Protein AF-A0A803MSF4-F1 (afdb_monomer)

Organism: Chenopodium quinoa (NCBI:txid63459)

Mean predicted aligned error: 15.78 Å

Structure (mmCIF, N/CA/C/O backbone):
data_AF-A0A803MSF4-F1
#
_entry.id   AF-A0A803MSF4-F1
#
loop_
_atom_site.group_PDB
_atom_site.id
_atom_site.type_symbol
_atom_site.label_atom_id
_atom_site.label_alt_id
_atom_site.label_comp_id
_atom_site.label_asym_id
_atom_site.label_entity_id
_atom_site.label_seq_id
_atom_site.pdbx_PDB_ins_code
_atom_site.Cartn_x
_atom_site.Cartn_y
_atom_site.Cartn_z
_atom_site.occupancy
_atom_site.B_iso_or_equiv
_atom_site.auth_seq_id
_atom_site.auth_comp_id
_atom_site.auth_asym_id
_atom_site.auth_atom_id
_atom_site.pdbx_PDB_model_num
ATOM 1 N N . MET A 1 1 ? -24.309 38.812 85.809 1.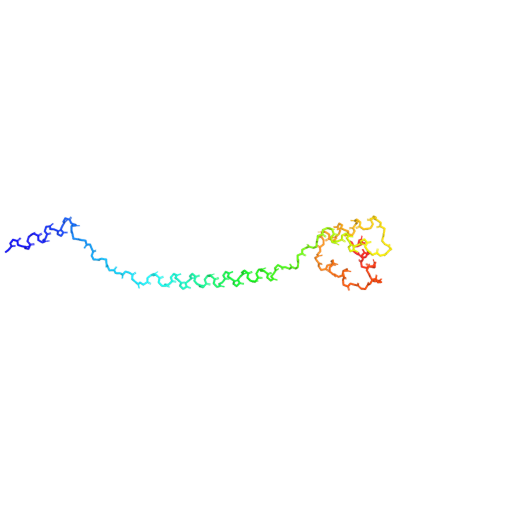00 60.59 1 MET A N 1
ATOM 2 C CA . MET A 1 1 ? -23.313 39.581 85.023 1.00 60.59 1 MET A CA 1
ATOM 3 C C . MET A 1 1 ? -22.038 38.801 84.677 1.00 60.59 1 MET A C 1
ATOM 5 O O . MET A 1 1 ? -21.565 38.951 83.561 1.00 60.59 1 MET A O 1
ATOM 9 N N . MET A 1 2 ? -21.506 37.919 85.540 1.00 52.91 2 MET A N 1
ATOM 10 C CA . MET A 1 2 ? -20.244 37.196 85.254 1.00 52.91 2 MET A CA 1
ATOM 11 C C . MET A 1 2 ? -20.273 36.194 84.077 1.00 52.91 2 MET A C 1
ATOM 13 O O . MET A 1 2 ? -19.223 35.902 83.513 1.00 52.91 2 MET A O 1
ATOM 17 N N . ARG A 1 3 ? -21.442 35.695 83.643 1.00 56.53 3 ARG A N 1
ATOM 18 C CA . ARG A 1 3 ? -21.524 34.765 82.492 1.00 56.53 3 ARG A CA 1
ATOM 19 C C . ARG A 1 3 ? -21.209 35.424 81.141 1.00 56.53 3 ARG A C 1
ATOM 21 O O . ARG A 1 3 ? -20.659 34.764 80.268 1.00 56.53 3 ARG A O 1
ATOM 28 N N . LEU A 1 4 ? -21.496 36.718 80.983 1.00 60.47 4 LEU A N 1
ATOM 29 C CA . LEU A 1 4 ? -21.250 37.441 79.726 1.00 60.47 4 LEU A CA 1
ATOM 30 C C . LEU A 1 4 ? -19.765 37.791 79.541 1.00 60.47 4 LEU A C 1
ATOM 32 O O . LEU A 1 4 ? -19.261 37.734 78.424 1.00 60.47 4 LEU A O 1
ATOM 36 N N . LEU A 1 5 ? -19.045 38.063 80.635 1.00 57.97 5 LEU A N 1
ATOM 37 C CA . LEU A 1 5 ? -17.596 38.315 80.617 1.00 57.97 5 LEU A CA 1
ATOM 38 C C . LEU A 1 5 ? -16.789 37.051 80.279 1.00 57.97 5 LEU A C 1
ATOM 40 O O . LEU A 1 5 ? -15.823 37.114 79.517 1.00 57.97 5 LEU A O 1
ATOM 44 N N . LEU A 1 6 ? -17.217 35.885 80.774 1.00 63.97 6 LEU A N 1
ATOM 45 C CA . LEU A 1 6 ? -16.626 34.596 80.393 1.00 63.97 6 LEU A CA 1
ATOM 46 C C . LEU A 1 6 ? -16.861 34.278 78.909 1.00 63.97 6 LEU A C 1
ATOM 48 O O . LEU A 1 6 ? -15.959 33.812 78.219 1.00 63.97 6 LEU A O 1
ATOM 52 N N . GLN A 1 7 ? -18.045 34.600 78.385 1.00 58.38 7 GLN A N 1
ATOM 53 C CA . GLN A 1 7 ? -18.363 34.385 76.973 1.00 58.38 7 GLN A CA 1
ATOM 54 C C . GLN A 1 7 ? -17.566 35.315 76.037 1.00 58.38 7 GLN A C 1
ATOM 56 O O . GLN A 1 7 ? -17.119 34.883 74.975 1.00 58.38 7 GLN A O 1
ATOM 61 N N . TRP A 1 8 ? -17.332 36.567 76.442 1.00 62.91 8 TRP A N 1
ATOM 62 C CA . TRP A 1 8 ? -16.528 37.530 75.679 1.00 62.91 8 TRP A CA 1
ATOM 63 C C . TRP A 1 8 ? -15.028 37.200 75.675 1.00 62.91 8 TRP A C 1
ATOM 65 O O . TRP A 1 8 ? -14.366 37.312 74.645 1.00 62.91 8 TRP A O 1
ATOM 75 N N . THR A 1 9 ? -14.487 36.725 76.797 1.00 61.78 9 THR A N 1
ATOM 76 C CA . THR A 1 9 ? -13.065 36.349 76.901 1.00 61.78 9 THR A CA 1
ATOM 77 C C . THR A 1 9 ? -12.729 35.071 76.131 1.00 61.78 9 THR A C 1
ATOM 79 O O . THR A 1 9 ? -11.650 34.975 75.544 1.00 61.78 9 THR A O 1
ATOM 82 N N . LEU A 1 10 ? -13.663 34.118 76.045 1.00 60.03 10 LEU A N 1
ATOM 83 C CA . LEU A 1 10 ? -13.519 32.925 75.203 1.00 60.03 10 LEU A CA 1
ATOM 84 C C . LEU A 1 10 ? -13.573 33.251 73.699 1.00 60.03 10 LEU A C 1
ATOM 86 O O . LEU A 1 10 ? -12.886 32.601 72.912 1.00 60.03 10 LEU A O 1
ATOM 90 N N . LYS A 1 11 ? -14.324 34.291 73.302 1.00 59.75 11 LYS A N 1
ATOM 91 C CA . LYS A 1 11 ? -14.396 34.780 71.913 1.00 59.75 11 LYS A CA 1
ATOM 92 C C . LYS A 1 11 ? -13.067 35.397 71.448 1.00 59.75 11 LYS A C 1
ATOM 94 O O . LYS A 1 11 ? -12.658 35.156 70.319 1.00 59.75 11 LYS A O 1
ATOM 99 N N . LEU A 1 12 ? -12.379 36.139 72.323 1.00 61.47 12 LEU A N 1
ATOM 100 C CA . LEU A 1 12 ? -11.082 36.770 72.024 1.00 61.47 12 LEU A CA 1
ATOM 101 C C . LEU A 1 12 ? -9.909 35.777 71.998 1.00 61.47 12 LEU A C 1
ATOM 103 O O . LEU A 1 12 ? -8.917 36.028 71.324 1.00 61.47 12 LEU A O 1
ATOM 107 N N . LYS A 1 13 ? -10.022 34.637 72.693 1.00 60.91 13 LYS A N 1
ATOM 108 C CA . LYS A 1 13 ? -8.991 33.583 72.723 1.00 60.91 13 LYS A CA 1
ATOM 109 C C . LYS A 1 13 ? -9.089 32.559 71.581 1.00 60.91 13 LYS A C 1
ATOM 111 O O . LYS A 1 13 ? -8.363 31.573 71.608 1.00 60.91 13 LYS A O 1
ATOM 116 N N . GLY A 1 14 ? -9.976 32.753 70.599 1.00 60.22 14 GLY A N 1
ATOM 117 C CA . GLY A 1 14 ? -10.063 31.877 69.419 1.00 60.22 14 GLY A CA 1
ATOM 118 C C . GLY A 1 14 ? -10.473 30.425 69.711 1.00 60.22 14 GLY A C 1
ATOM 119 O O . GLY A 1 14 ? -10.323 29.564 68.854 1.00 60.22 14 GLY A O 1
ATOM 120 N N . LEU A 1 15 ? -11.008 30.142 70.904 1.00 58.34 15 LEU A N 1
ATOM 121 C CA . LEU A 1 15 ? -11.395 28.796 71.356 1.00 58.34 15 LEU A CA 1
ATOM 122 C C . LEU A 1 15 ? -12.842 28.416 70.990 1.00 58.34 15 LEU A C 1
ATOM 124 O O . LEU A 1 15 ? -13.343 27.382 71.426 1.00 58.34 15 LEU A O 1
ATOM 128 N N . VAL A 1 16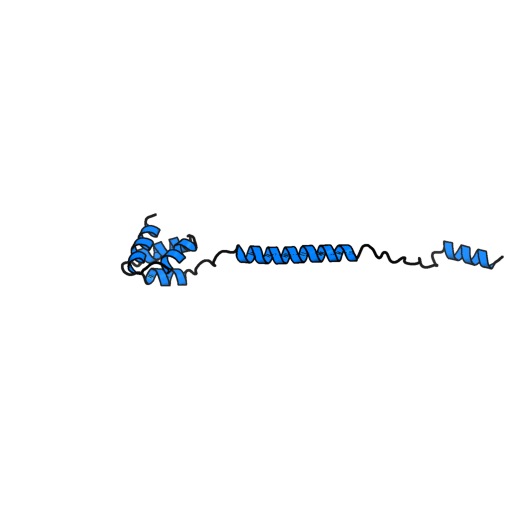 ? -13.520 29.236 70.180 1.00 57.31 16 VAL A N 1
ATOM 129 C CA . VAL A 1 16 ? -14.800 28.878 69.556 1.00 57.31 16 VAL A CA 1
ATOM 130 C C . VAL A 1 16 ? -14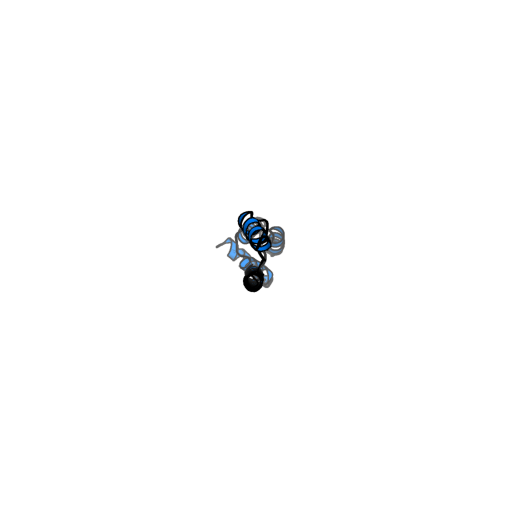.505 28.468 68.114 1.00 57.31 16 VAL A C 1
ATOM 132 O O . VAL A 1 16 ? -14.118 29.337 67.329 1.00 57.31 16 VAL A O 1
ATOM 135 N N . PRO A 1 17 ? -14.669 27.187 67.741 1.00 55.44 17 PRO A N 1
ATOM 136 C CA . PRO A 1 17 ? -14.412 26.759 66.375 1.00 55.44 17 PRO A CA 1
ATOM 137 C C . PRO A 1 17 ? -15.347 27.508 65.411 1.00 55.44 17 PRO A C 1
ATOM 139 O O . PRO A 1 17 ? -16.541 27.660 65.710 1.00 55.44 17 PRO A O 1
ATOM 142 N N . PRO A 1 18 ? -14.839 28.007 64.270 1.00 50.09 18 PRO A N 1
ATOM 143 C CA . PRO A 1 18 ? -15.685 28.631 63.269 1.00 50.09 18 PRO A CA 1
ATOM 144 C C . PRO A 1 18 ? -16.669 27.584 62.747 1.00 50.09 18 PRO A C 1
ATOM 146 O O . PRO A 1 18 ? -16.288 26.468 62.393 1.00 50.09 18 PRO A O 1
ATOM 149 N N . ARG A 1 19 ? -17.957 27.938 62.715 1.00 48.97 19 ARG A N 1
ATOM 150 C CA . ARG A 1 19 ? -18.952 27.152 61.987 1.00 48.97 19 ARG A CA 1
ATOM 151 C C . ARG A 1 19 ? -18.518 27.135 60.525 1.00 48.97 19 ARG A C 1
ATOM 153 O O . ARG A 1 19 ? -18.541 28.173 59.871 1.00 48.97 19 ARG A O 1
ATOM 160 N N . ILE A 1 20 ? -18.095 25.969 60.056 1.00 52.69 20 ILE A N 1
ATOM 161 C CA . ILE A 1 20 ? -17.863 25.695 58.644 1.00 52.69 20 ILE A CA 1
ATOM 162 C C . ILE A 1 20 ? -19.233 25.819 57.973 1.00 52.69 20 ILE A C 1
ATOM 164 O O . ILE A 1 20 ? -20.111 24.983 58.186 1.00 52.69 20 ILE A O 1
ATOM 168 N N . LEU A 1 21 ? -19.443 26.906 57.234 1.00 51.22 21 LEU A N 1
ATOM 169 C CA . LEU A 1 21 ? -20.489 26.946 56.220 1.00 51.22 21 LEU A CA 1
ATOM 170 C C . LEU A 1 21 ? -20.048 25.988 55.106 1.00 51.22 21 LEU A C 1
ATOM 172 O O . LEU A 1 21 ? -18.891 26.072 54.688 1.00 51.22 21 LEU A O 1
ATOM 176 N N . PRO A 1 22 ? -20.902 25.063 54.643 1.00 44.00 22 PRO A N 1
ATOM 177 C CA . PRO A 1 22 ? -20.576 24.282 53.467 1.00 44.00 22 PRO A CA 1
ATOM 178 C C . PRO A 1 22 ? -20.586 25.219 52.256 1.00 44.00 22 PRO A C 1
ATOM 180 O O . PRO A 1 22 ? -21.620 25.761 51.872 1.00 44.00 22 PRO A O 1
ATOM 183 N N . ASP A 1 23 ? -19.402 25.430 51.691 1.00 47.81 23 ASP A N 1
ATOM 184 C CA . ASP A 1 23 ? -19.197 26.032 50.377 1.00 47.81 23 ASP A CA 1
ATOM 185 C C . ASP A 1 23 ? -19.602 24.983 49.322 1.00 47.81 23 ASP A C 1
ATOM 187 O O . ASP A 1 23 ? -18.781 24.227 48.801 1.00 47.81 23 ASP A O 1
ATOM 191 N N . ASP A 1 24 ? -20.912 24.832 49.115 1.00 51.16 24 ASP A N 1
ATOM 192 C CA . ASP A 1 24 ? -21.523 23.769 48.302 1.00 51.16 24 ASP A CA 1
ATOM 1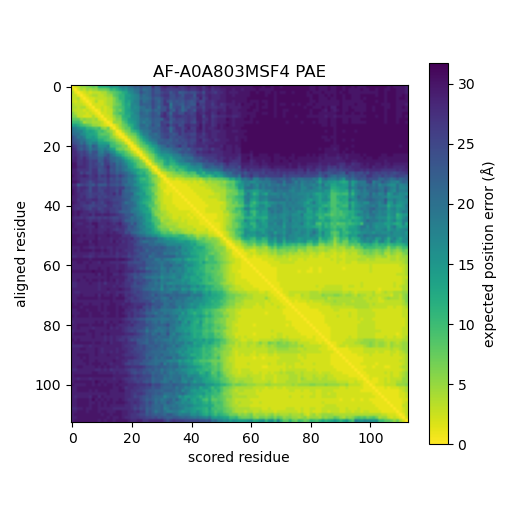93 C C . ASP A 1 24 ? -21.908 24.248 46.890 1.00 51.16 24 ASP A C 1
ATOM 195 O O . ASP A 1 24 ? -22.966 23.915 46.365 1.00 51.16 24 ASP A O 1
ATOM 199 N N . GLN A 1 25 ? -21.076 25.091 46.264 1.00 49.94 25 GLN A N 1
ATOM 200 C CA . GLN A 1 25 ? -21.308 25.531 44.875 1.00 49.94 25 GLN A CA 1
ATOM 201 C C . GLN A 1 25 ? -20.114 25.391 43.925 1.00 49.94 25 GLN A C 1
ATOM 203 O O . GLN A 1 25 ? -20.281 25.547 42.719 1.00 49.94 25 GLN A O 1
ATOM 208 N N . THR A 1 26 ? -18.923 25.022 44.400 1.00 48.75 26 THR A N 1
ATOM 209 C CA . THR A 1 26 ? -17.728 24.895 43.535 1.00 48.75 26 THR A CA 1
ATOM 210 C C . THR A 1 26 ? -17.299 23.459 43.231 1.00 48.75 26 THR A C 1
ATOM 212 O O . THR A 1 26 ? -16.358 23.259 42.461 1.00 48.75 26 THR A O 1
ATOM 215 N N . ARG A 1 27 ? -17.988 22.444 43.771 1.00 48.84 27 ARG A N 1
ATOM 216 C CA . ARG A 1 27 ? -17.704 21.033 43.448 1.00 48.84 27 ARG A CA 1
ATOM 217 C C . ARG A 1 27 ? -18.390 20.553 42.162 1.00 48.84 27 ARG A C 1
ATOM 219 O O . ARG A 1 27 ? -17.716 19.952 41.341 1.00 48.84 27 ARG A O 1
ATOM 226 N N . GLY A 1 28 ? -19.649 20.924 41.912 1.00 51.06 28 GLY A N 1
ATOM 227 C CA . GLY A 1 28 ? -20.402 20.421 40.749 1.00 51.06 28 GLY A CA 1
ATOM 228 C C . GLY A 1 28 ? -19.945 20.936 39.374 1.00 51.06 28 GLY A C 1
ATOM 229 O O . GLY A 1 28 ? -20.009 20.203 38.393 1.00 51.06 28 GLY A O 1
ATOM 230 N N . SER A 1 29 ? -19.438 22.172 39.258 1.00 56.50 29 SER A N 1
ATOM 231 C CA . SER A 1 29 ? -19.019 22.704 37.942 1.00 56.50 29 SER A CA 1
ATOM 232 C C . SER A 1 29 ? -17.700 22.110 37.435 1.00 56.50 29 SER A C 1
ATOM 234 O O . SER A 1 29 ? -17.494 22.009 36.225 1.00 56.50 29 SER A O 1
ATOM 236 N N . ARG A 1 30 ? -16.818 21.681 38.349 1.00 60.47 30 ARG A N 1
ATOM 237 C CA . ARG A 1 30 ? -15.582 20.963 38.005 1.00 60.47 30 ARG A CA 1
ATOM 238 C C . ARG A 1 30 ? -15.878 19.598 37.405 1.00 60.47 30 ARG A C 1
ATOM 240 O O . ARG A 1 30 ? -15.175 19.206 36.481 1.00 60.47 30 ARG A O 1
ATOM 247 N N . ASP A 1 31 ? -16.915 18.932 37.893 1.00 77.94 31 ASP A N 1
ATOM 248 C CA . ASP A 1 31 ? -17.307 17.609 37.417 1.00 77.94 31 ASP A CA 1
ATOM 249 C C . ASP A 1 31 ? -17.910 17.701 36.006 1.00 77.94 31 ASP A C 1
ATOM 251 O O . ASP A 1 31 ? -17.499 16.966 35.115 1.00 77.94 31 ASP A O 1
ATOM 255 N N . HIS A 1 32 ? -18.750 18.707 35.733 1.00 81.88 32 HIS A N 1
ATOM 256 C CA . HIS A 1 32 ? -19.274 18.947 34.379 1.00 81.88 32 HIS A CA 1
ATOM 257 C C . HIS A 1 32 ? -18.193 19.315 33.354 1.00 81.88 32 HIS A C 1
ATOM 259 O O . HIS A 1 32 ? -18.253 18.888 32.200 1.00 81.88 32 HIS A O 1
ATOM 265 N N . LEU A 1 33 ? -17.196 20.109 33.758 1.00 85.94 33 LEU A N 1
ATOM 266 C CA . LEU A 1 33 ? -16.059 20.420 32.892 1.00 85.94 33 LEU A CA 1
ATOM 267 C C . LEU A 1 33 ? -15.182 19.184 32.664 1.00 85.94 33 LEU A C 1
ATOM 269 O O . LEU A 1 33 ? -14.735 18.958 31.542 1.00 85.94 33 LEU A O 1
ATOM 273 N N . ALA A 1 34 ? -14.939 18.389 33.707 1.00 89.69 34 ALA A N 1
ATOM 274 C CA . ALA A 1 34 ? -14.171 17.155 33.602 1.00 89.69 34 ALA A CA 1
ATOM 275 C C . ALA A 1 34 ? -14.856 16.150 32.664 1.00 89.69 34 ALA A C 1
ATOM 277 O O . ALA A 1 34 ? -14.182 15.564 31.817 1.00 89.69 34 ALA A O 1
ATOM 278 N N . ASP A 1 35 ? -16.181 16.026 32.735 1.00 90.38 35 ASP A N 1
ATOM 279 C CA . ASP A 1 35 ? -16.969 15.188 31.827 1.00 90.38 35 ASP A CA 1
ATOM 280 C C . ASP A 1 35 ? -16.892 15.698 30.385 1.00 90.38 35 ASP A C 1
ATOM 282 O O . ASP A 1 35 ? -16.628 14.925 29.466 1.00 90.38 35 ASP A O 1
ATOM 286 N N . ALA A 1 36 ? -17.038 17.008 30.166 1.00 92.00 36 ALA A N 1
ATOM 287 C CA . ALA A 1 36 ? -16.922 17.596 28.833 1.00 92.00 36 ALA A CA 1
ATOM 288 C C . ALA A 1 36 ? -15.525 17.388 28.218 1.00 92.00 36 ALA A C 1
ATOM 290 O O . ALA A 1 36 ? -15.409 17.047 27.039 1.00 92.00 36 ALA A O 1
ATOM 291 N N . VAL A 1 37 ? -14.460 17.551 29.013 1.00 87.94 37 VAL A N 1
ATOM 292 C CA . VAL A 1 37 ? -13.076 17.301 28.577 1.00 87.94 37 VAL A CA 1
ATOM 293 C C . VAL A 1 37 ? -12.841 15.814 28.317 1.00 87.94 37 VAL A C 1
ATOM 295 O O . VAL A 1 37 ? -12.153 15.477 27.356 1.00 87.94 37 VAL A O 1
ATOM 298 N N . SER A 1 38 ? -13.437 14.927 29.115 1.00 90.94 38 SER A N 1
ATOM 299 C CA . SER A 1 38 ? -13.342 13.476 28.918 1.00 90.94 38 SER A CA 1
ATOM 300 C C . SER A 1 38 ? -14.032 13.048 27.622 1.00 90.94 38 SER A C 1
ATOM 302 O O . SER A 1 38 ? -13.398 12.405 26.788 1.00 90.94 38 SER A O 1
ATOM 304 N N . CYS A 1 39 ? -15.259 13.514 27.372 1.00 89.56 39 CYS A N 1
ATOM 305 C CA . CYS A 1 39 ? -15.979 13.293 26.112 1.00 89.56 39 CYS A CA 1
ATOM 306 C C . CYS A 1 39 ? -15.212 13.831 24.894 1.00 89.56 39 CYS A C 1
ATOM 308 O O . CYS A 1 39 ? -15.158 13.186 23.843 1.00 89.56 39 CYS A O 1
ATOM 310 N N . PHE A 1 40 ? -14.589 15.008 25.023 1.00 92.38 40 PHE A N 1
ATOM 311 C CA . PHE A 1 40 ? -13.741 15.558 23.968 1.00 92.38 40 PHE A CA 1
ATOM 312 C C . PHE A 1 40 ? -12.487 14.707 23.745 1.00 92.38 40 PHE A C 1
ATOM 314 O O . PHE A 1 40 ? -12.143 14.421 22.602 1.00 92.38 40 PHE A O 1
ATOM 321 N N . ALA A 1 41 ? -11.811 14.276 24.813 1.00 92.38 41 ALA A N 1
ATOM 322 C CA . ALA A 1 41 ? -10.618 13.442 24.721 1.00 92.38 41 ALA A CA 1
ATOM 323 C C . ALA A 1 41 ? -10.922 12.081 24.076 1.00 92.38 41 ALA A C 1
ATOM 325 O O . ALA A 1 41 ? -10.138 11.610 23.252 1.00 92.38 41 ALA A O 1
ATOM 326 N N . GLU A 1 42 ? -12.069 11.477 24.390 1.00 92.31 42 GLU A N 1
ATOM 327 C CA . GLU A 1 42 ? -12.548 10.252 23.744 1.00 92.31 42 GLU A CA 1
ATOM 328 C C . GLU A 1 42 ? -12.844 10.473 22.258 1.00 92.31 42 GLU A C 1
ATOM 330 O O . GLU A 1 42 ? -12.331 9.731 21.419 1.00 92.31 42 GLU A O 1
ATOM 335 N N . SER A 1 43 ? -13.566 11.545 21.919 1.00 89.38 43 SER A N 1
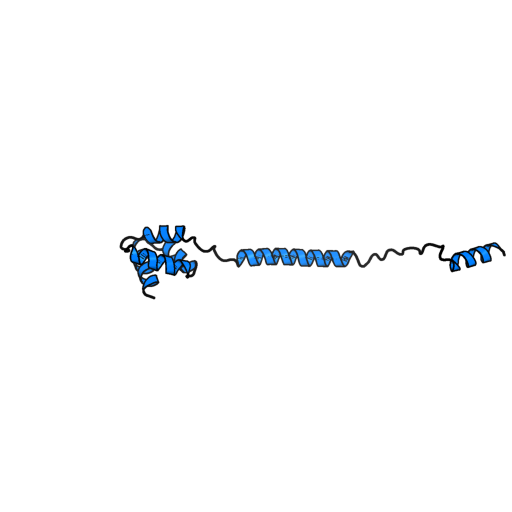ATOM 336 C CA . SER A 1 43 ? -13.862 11.907 20.525 1.00 89.38 43 SER A CA 1
ATOM 337 C C . SER A 1 43 ? -12.589 12.200 19.726 1.00 89.38 43 SER A C 1
ATOM 339 O O . SER A 1 43 ? -12.452 11.799 18.571 1.00 89.38 43 SER A O 1
ATOM 341 N N . PHE A 1 44 ? -11.618 12.877 20.341 1.00 87.56 44 PHE A N 1
ATOM 342 C CA . PHE A 1 44 ? -10.333 13.179 19.723 1.00 87.56 44 PHE A CA 1
ATOM 343 C C . PHE A 1 44 ? -9.490 11.917 19.539 1.00 87.56 44 PHE A C 1
ATOM 345 O O . PHE A 1 44 ? -8.893 11.730 18.483 1.00 87.56 44 PHE A O 1
ATOM 352 N N . LYS A 1 45 ? -9.471 11.014 20.524 1.00 88.81 45 LYS A N 1
ATOM 353 C CA . LYS A 1 45 ? -8.813 9.708 20.407 1.00 88.81 45 LYS A CA 1
ATOM 354 C C . LYS A 1 45 ? -9.412 8.897 19.261 1.00 88.81 45 LYS A C 1
ATOM 356 O O . LYS A 1 45 ? -8.662 8.326 18.471 1.00 88.81 45 LYS A O 1
ATOM 361 N N . GLU A 1 46 ? -10.737 8.882 19.141 1.00 85.06 46 GLU A N 1
ATOM 362 C CA . GLU A 1 46 ? -11.431 8.225 18.038 1.00 85.06 46 GLU A CA 1
ATOM 363 C C . GLU A 1 46 ? -11.073 8.871 16.691 1.00 85.06 46 GLU A C 1
ATOM 365 O O . GLU A 1 46 ? -10.688 8.170 15.754 1.00 85.06 46 GLU A O 1
ATOM 370 N N . TYR A 1 47 ? -11.092 10.202 16.603 1.00 84.94 47 TYR A N 1
ATOM 371 C CA . TYR A 1 47 ? -10.686 10.930 15.401 1.00 84.94 47 TYR A CA 1
ATOM 372 C C . TYR A 1 47 ? -9.240 10.620 14.993 1.00 84.94 47 TYR A C 1
ATOM 374 O O . TYR A 1 47 ? -8.990 10.255 13.847 1.00 84.94 47 TYR A O 1
ATOM 382 N N . VAL A 1 48 ? -8.289 10.696 15.929 1.00 83.31 48 VAL A N 1
ATOM 383 C CA . VAL A 1 48 ? -6.873 10.389 15.680 1.00 83.31 48 VAL A CA 1
ATOM 384 C C . VAL A 1 48 ? -6.698 8.933 15.258 1.00 83.31 48 VAL A C 1
ATOM 386 O O . VAL A 1 48 ? -5.926 8.665 14.344 1.00 83.31 48 VAL A O 1
ATOM 389 N N . SER A 1 49 ? -7.433 7.996 15.859 1.00 79.06 49 SER A N 1
ATOM 390 C CA . SER A 1 49 ? -7.366 6.582 15.472 1.00 79.06 49 SER A CA 1
ATOM 391 C C . SER A 1 49 ? -7.873 6.319 14.051 1.00 79.06 49 SER A C 1
ATOM 393 O O . SER A 1 49 ? -7.341 5.449 13.374 1.00 79.06 49 SER A O 1
ATOM 395 N N . ARG A 1 50 ? -8.849 7.101 13.572 1.00 74.69 50 ARG A N 1
ATOM 396 C CA . ARG A 1 50 ? -9.346 7.047 12.187 1.00 74.69 50 ARG A CA 1
ATOM 397 C C . ARG A 1 50 ? -8.452 7.817 11.208 1.00 74.69 50 ARG A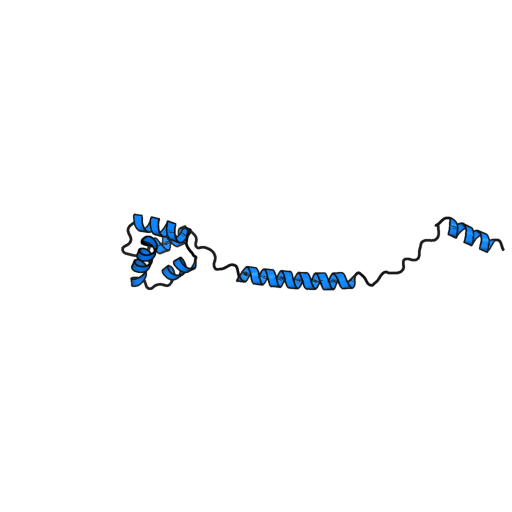 C 1
ATOM 399 O O . ARG A 1 50 ? -8.411 7.481 10.031 1.00 74.69 50 ARG A O 1
ATOM 406 N N . ALA A 1 51 ? -7.764 8.854 11.684 1.00 73.00 51 ALA A N 1
ATOM 407 C CA . ALA A 1 51 ? -6.836 9.666 10.898 1.00 73.00 51 ALA A CA 1
ATOM 408 C C . ALA A 1 51 ? -5.454 9.011 10.739 1.00 73.00 51 ALA A C 1
ATOM 410 O O . ALA A 1 51 ? -4.703 9.371 9.831 1.00 73.00 51 ALA A O 1
ATOM 411 N N . GLN A 1 52 ? -5.106 8.049 11.600 1.00 71.88 52 GLN A N 1
ATOM 412 C CA . GLN A 1 52 ? -3.999 7.137 11.344 1.00 71.88 52 GLN A CA 1
ATOM 413 C C . GLN A 1 52 ? -4.391 6.273 10.145 1.00 71.88 52 GLN A C 1
ATOM 415 O O . GLN A 1 52 ? -5.171 5.332 10.265 1.00 71.88 52 GLN A O 1
ATOM 420 N N . GLY A 1 53 ? -3.894 6.657 8.967 1.00 69.12 53 GLY A N 1
ATOM 421 C CA . GLY A 1 53 ? -4.052 5.888 7.738 1.00 69.12 53 GLY A CA 1
ATOM 422 C C . GLY A 1 53 ? -3.542 4.448 7.883 1.00 69.12 53 GLY A C 1
ATOM 423 O O . GLY A 1 53 ? -2.983 4.079 8.922 1.00 69.12 53 GLY A O 1
ATOM 424 N N . PRO A 1 54 ? -3.725 3.613 6.847 1.00 75.75 54 PRO A N 1
ATOM 425 C CA . PRO A 1 54 ? -3.333 2.213 6.906 1.00 75.75 54 PRO A CA 1
ATOM 426 C C . PRO A 1 54 ? -1.868 2.060 7.352 1.00 75.75 54 PRO A C 1
ATOM 428 O O . PRO A 1 54 ? -1.012 2.870 6.972 1.00 75.75 54 PRO A O 1
ATOM 431 N N . PRO A 1 55 ? -1.565 1.046 8.185 1.00 81.12 55 PRO A N 1
ATOM 432 C CA . PRO A 1 55 ? -0.218 0.836 8.687 1.00 81.12 55 PRO A CA 1
ATOM 433 C C . PRO A 1 55 ? 0.750 0.644 7.521 1.00 81.12 55 PRO A C 1
ATOM 435 O O . PRO A 1 55 ? 0.429 -0.003 6.523 1.00 81.12 55 PRO A O 1
ATOM 438 N N . LYS A 1 56 ? 1.956 1.205 7.652 1.00 86.62 56 LYS A N 1
ATOM 439 C CA . LYS A 1 56 ? 2.969 1.096 6.603 1.00 86.62 56 LYS A CA 1
ATOM 440 C C . LYS A 1 56 ? 3.356 -0.381 6.414 1.00 86.62 56 LYS A C 1
ATOM 442 O O . LYS A 1 56 ? 3.638 -1.047 7.415 1.00 86.62 56 LYS A O 1
ATOM 447 N N . PRO A 1 57 ? 3.381 -0.899 5.172 1.00 89.88 57 PRO A N 1
ATOM 448 C CA . PRO A 1 57 ? 3.700 -2.297 4.918 1.00 89.88 57 PRO A CA 1
ATOM 449 C C . PRO A 1 57 ? 5.114 -2.628 5.396 1.00 89.88 57 PRO A C 1
ATOM 451 O O . PRO A 1 57 ? 6.041 -1.815 5.305 1.00 89.88 57 PRO A O 1
ATOM 454 N N . SER A 1 58 ? 5.284 -3.843 5.916 1.00 92.12 58 SER A N 1
ATOM 455 C CA . SER A 1 58 ? 6.596 -4.302 6.377 1.00 92.12 58 SER A CA 1
ATOM 456 C C . SER A 1 58 ? 7.537 -4.544 5.193 1.00 92.12 58 SER A C 1
ATOM 458 O O . SER A 1 58 ? 7.107 -4.926 4.106 1.00 92.12 58 SER A O 1
ATOM 460 N N . SER A 1 59 ? 8.849 -4.402 5.400 1.00 91.56 59 SER A N 1
ATOM 461 C CA . SER A 1 59 ? 9.840 -4.696 4.352 1.00 91.56 59 SER A CA 1
ATOM 462 C C . SER A 1 59 ? 9.750 -6.140 3.840 1.00 91.56 59 SER A C 1
ATOM 464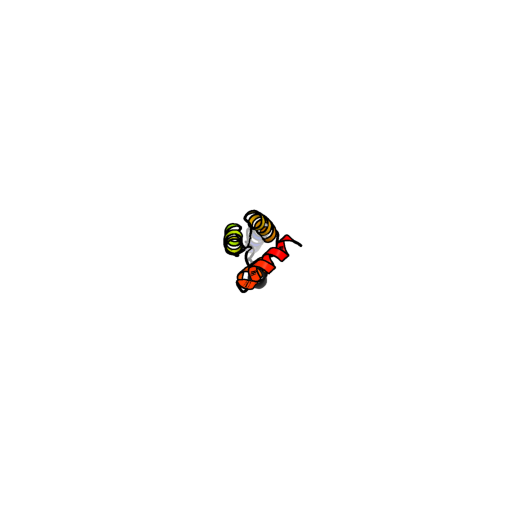 O O . SER A 1 59 ? 9.954 -6.390 2.654 1.00 91.56 59 SER A O 1
ATOM 466 N N . GLN A 1 60 ? 9.398 -7.086 4.715 1.00 94.50 60 GLN A N 1
ATOM 467 C CA . GLN A 1 60 ? 9.176 -8.486 4.352 1.00 94.50 60 GLN A CA 1
ATOM 468 C C . GLN A 1 60 ? 7.934 -8.667 3.474 1.00 94.50 60 GLN A C 1
ATOM 470 O O . GLN A 1 60 ? 7.984 -9.418 2.501 1.00 94.50 60 GLN A O 1
ATOM 475 N N . GLU A 1 61 ? 6.838 -7.971 3.786 1.00 94.38 61 GLU A N 1
ATOM 476 C CA . GLU A 1 61 ? 5.618 -7.986 2.972 1.00 94.38 61 GLU A CA 1
ATOM 477 C C . GLU A 1 61 ? 5.887 -7.413 1.580 1.00 94.38 61 GLU A C 1
ATOM 479 O O . GLU A 1 61 ? 5.567 -8.059 0.581 1.00 94.38 61 GLU A O 1
ATOM 484 N N . ILE A 1 62 ? 6.554 -6.256 1.511 1.00 94.69 62 ILE A N 1
ATOM 485 C CA . ILE A 1 62 ? 6.926 -5.627 0.241 1.00 94.69 62 ILE A CA 1
ATOM 486 C C . ILE A 1 62 ? 7.782 -6.583 -0.587 1.00 94.69 62 ILE A C 1
ATOM 488 O O . ILE A 1 62 ? 7.479 -6.838 -1.751 1.00 94.69 62 ILE A O 1
ATOM 492 N N . TYR A 1 63 ? 8.824 -7.161 0.015 1.00 95.25 63 TYR A N 1
ATOM 493 C CA . TYR A 1 63 ? 9.698 -8.101 -0.680 1.00 95.25 63 TYR A CA 1
ATOM 494 C C . TYR A 1 63 ? 8.928 -9.312 -1.217 1.00 95.25 63 TYR A C 1
ATOM 496 O O . TYR A 1 63 ? 9.127 -9.705 -2.367 1.00 95.25 63 TYR A O 1
ATOM 504 N N . LYS A 1 64 ? 8.022 -9.889 -0.420 1.00 95.25 64 LYS A N 1
ATOM 505 C CA . LYS A 1 64 ? 7.217 -11.049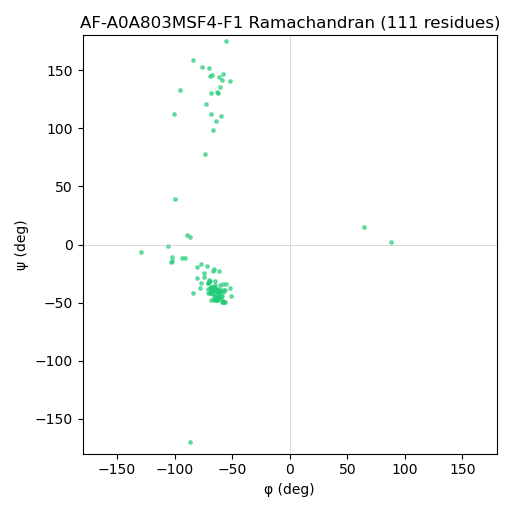 -0.821 1.00 95.25 64 LYS A CA 1
ATOM 506 C C . LYS A 1 64 ? 6.341 -10.744 -2.037 1.00 95.25 64 LYS A C 1
ATOM 508 O O . LYS A 1 64 ? 6.315 -11.538 -2.970 1.00 95.25 64 LYS A O 1
ATOM 513 N N . VAL A 1 65 ? 5.656 -9.601 -2.043 1.00 94.12 65 VAL A N 1
ATOM 514 C CA . VAL A 1 65 ? 4.782 -9.204 -3.158 1.00 94.12 65 VAL A CA 1
ATOM 515 C C . VAL A 1 65 ? 5.608 -8.896 -4.406 1.00 94.12 65 VAL A C 1
ATOM 517 O O . VAL A 1 65 ? 5.336 -9.432 -5.475 1.00 94.12 65 VAL A O 1
ATOM 520 N N . VAL A 1 66 ? 6.674 -8.108 -4.277 1.00 93.94 66 VAL A N 1
ATOM 521 C CA . VAL A 1 66 ? 7.504 -7.704 -5.422 1.00 93.94 66 VAL A CA 1
ATOM 522 C C . VAL A 1 66 ? 8.231 -8.897 -6.045 1.00 93.94 66 VAL A C 1
ATOM 524 O O . VAL A 1 66 ? 8.325 -8.990 -7.264 1.00 93.94 66 VAL A O 1
ATOM 527 N N . SER A 1 67 ? 8.731 -9.829 -5.231 1.00 94.19 67 SER A N 1
ATOM 528 C CA . SER A 1 67 ? 9.417 -11.028 -5.734 1.00 94.19 67 SER A CA 1
ATOM 529 C C . SER A 1 67 ? 8.481 -12.043 -6.395 1.00 94.19 67 SER A C 1
ATOM 531 O O . SER A 1 67 ? 8.963 -12.881 -7.154 1.00 94.19 67 SER A O 1
ATOM 533 N N . SER A 1 68 ? 7.167 -11.966 -6.143 1.00 93.62 68 SER A N 1
ATOM 534 C CA . SER A 1 68 ? 6.182 -12.794 -6.851 1.00 93.62 68 SER A CA 1
ATOM 535 C C . SER A 1 68 ? 5.867 -12.316 -8.269 1.00 93.62 68 SER A C 1
ATOM 537 O O . SER A 1 68 ? 5.348 -13.103 -9.055 1.00 93.62 68 SER A O 1
ATOM 539 N N . VAL A 1 69 ? 6.211 -11.072 -8.619 1.00 93.56 69 VAL A N 1
ATOM 540 C CA . VAL A 1 69 ? 5.938 -10.529 -9.954 1.00 93.56 69 VAL A CA 1
ATOM 541 C C . VAL A 1 69 ? 6.881 -11.166 -10.976 1.00 93.56 69 VAL A C 1
ATOM 543 O O . VAL A 1 69 ? 8.109 -11.075 -10.874 1.00 93.56 69 VAL A O 1
ATOM 546 N N . LEU A 1 70 ? 6.299 -11.816 -11.982 1.00 91.38 70 LEU A N 1
ATOM 547 C CA . LEU A 1 70 ? 7.046 -12.462 -13.058 1.00 91.38 70 LEU A CA 1
ATOM 548 C C . LEU A 1 70 ? 7.731 -11.423 -13.960 1.00 91.38 70 LEU A C 1
ATOM 550 O O . LEU A 1 70 ? 7.192 -10.355 -14.226 1.00 91.38 70 LEU A O 1
ATOM 554 N N . GLY A 1 71 ? 8.925 -11.752 -14.462 1.00 90.25 71 GLY A N 1
ATOM 555 C CA . GLY A 1 71 ? 9.665 -10.894 -15.401 1.00 90.25 71 GLY A CA 1
ATOM 556 C C . GLY A 1 71 ? 10.572 -9.843 -14.752 1.00 90.25 71 GLY A C 1
ATOM 557 O O . GLY A 1 71 ? 11.238 -9.097 -15.467 1.00 90.25 71 GLY A O 1
ATOM 558 N N . ILE A 1 72 ? 10.665 -9.811 -13.419 1.00 92.25 72 ILE A N 1
ATOM 559 C CA . ILE A 1 72 ? 11.523 -8.870 -12.688 1.00 92.25 72 ILE A CA 1
ATOM 560 C C . ILE A 1 72 ? 12.879 -9.497 -12.353 1.00 92.25 72 ILE A C 1
ATOM 562 O O . ILE A 1 72 ? 12.979 -10.607 -11.830 1.00 92.25 72 ILE A O 1
ATOM 566 N N . SER A 1 73 ? 13.959 -8.756 -12.607 1.00 92.44 73 SER A N 1
ATOM 567 C CA . SER A 1 73 ? 15.306 -9.170 -12.193 1.00 92.44 73 SER A CA 1
ATOM 568 C C . SER A 1 73 ? 15.544 -8.959 -10.689 1.00 92.44 73 SER A C 1
ATOM 570 O O . SER A 1 73 ? 15.016 -8.028 -10.084 1.00 92.44 73 SER A O 1
ATOM 572 N N . ARG A 1 74 ? 16.439 -9.748 -10.073 1.00 91.88 74 ARG A N 1
ATOM 573 C CA . ARG A 1 74 ? 16.813 -9.578 -8.648 1.00 91.88 74 ARG A CA 1
ATOM 574 C C . ARG A 1 74 ? 17.238 -8.145 -8.296 1.00 91.88 74 ARG A C 1
ATOM 576 O O . ARG A 1 74 ? 16.915 -7.658 -7.219 1.00 91.88 74 ARG A O 1
ATOM 583 N N . HIS A 1 75 ? 17.938 -7.465 -9.205 1.00 92.62 75 HIS A N 1
ATOM 584 C CA . HIS A 1 75 ? 18.348 -6.069 -9.018 1.00 92.62 75 HIS A CA 1
ATOM 585 C C . HIS A 1 75 ? 17.155 -5.112 -8.994 1.00 92.62 75 HIS A C 1
ATOM 587 O O . HIS A 1 75 ? 17.090 -4.217 -8.153 1.00 92.62 75 HIS A O 1
ATOM 593 N N . GLN A 1 76 ? 16.186 -5.321 -9.887 1.00 93.06 76 GLN A N 1
ATOM 594 C CA . GLN A 1 76 ? 14.951 -4.544 -9.889 1.00 93.06 76 GLN A CA 1
ATOM 595 C C . GLN A 1 76 ? 14.154 -4.783 -8.607 1.00 93.06 76 GLN A C 1
ATOM 597 O O . GLN A 1 76 ? 13.769 -3.803 -7.986 1.00 93.06 76 GLN A O 1
ATOM 602 N N . VAL A 1 77 ? 14.020 -6.023 -8.123 1.00 94.12 77 VAL A N 1
ATOM 603 C CA . VAL A 1 77 ? 13.345 -6.304 -6.836 1.00 94.12 77 VAL A CA 1
ATOM 604 C C . VAL A 1 77 ? 13.906 -5.440 -5.700 1.00 94.12 77 VAL A C 1
ATOM 606 O O . VAL A 1 77 ? 13.142 -4.852 -4.939 1.00 94.12 77 VAL A O 1
ATOM 609 N N . LEU A 1 78 ? 15.233 -5.299 -5.602 1.00 93.75 78 LEU A N 1
ATOM 610 C CA . LEU A 1 78 ? 15.862 -4.466 -4.569 1.00 93.75 78 LEU A CA 1
ATOM 611 C C . LEU A 1 78 ? 15.596 -2.965 -4.762 1.00 93.75 78 LEU A C 1
ATOM 613 O O . LEU A 1 78 ? 15.378 -2.251 -3.781 1.00 93.75 78 LEU A O 1
ATOM 617 N N . LYS A 1 79 ? 15.588 -2.476 -6.009 1.00 94.06 79 LYS A N 1
ATOM 618 C CA . LYS A 1 79 ? 15.233 -1.079 -6.319 1.00 94.06 79 LYS A CA 1
ATOM 619 C C . LYS A 1 79 ? 13.791 -0.768 -5.928 1.00 94.06 79 LYS A C 1
ATOM 621 O O . LYS A 1 79 ? 13.540 0.227 -5.255 1.00 94.06 79 LYS A O 1
ATOM 626 N N . VAL A 1 80 ? 12.875 -1.650 -6.307 1.00 93.88 80 VAL A N 1
ATOM 627 C CA . VAL A 1 80 ? 11.443 -1.550 -6.021 1.00 93.88 80 VAL A CA 1
ATOM 628 C C . VAL A 1 80 ? 11.193 -1.598 -4.516 1.00 93.88 80 VAL A C 1
ATOM 630 O O . VAL A 1 80 ? 10.476 -0.760 -3.979 1.00 93.88 80 VAL A O 1
ATOM 633 N N . LEU A 1 81 ? 11.850 -2.523 -3.810 1.00 94.00 81 LEU A N 1
ATOM 634 C CA . LEU A 1 81 ? 11.783 -2.621 -2.353 1.00 94.00 81 LEU A CA 1
ATOM 635 C C . LEU A 1 81 ? 12.198 -1.302 -1.692 1.00 94.00 81 LEU A C 1
ATOM 637 O O . LEU A 1 81 ? 11.468 -0.773 -0.857 1.00 94.00 81 LEU A O 1
ATOM 641 N N . LYS A 1 82 ? 13.338 -0.730 -2.104 1.00 93.12 82 LYS A N 1
ATOM 642 C CA . LYS A 1 82 ? 13.799 0.573 -1.608 1.00 93.12 82 LYS A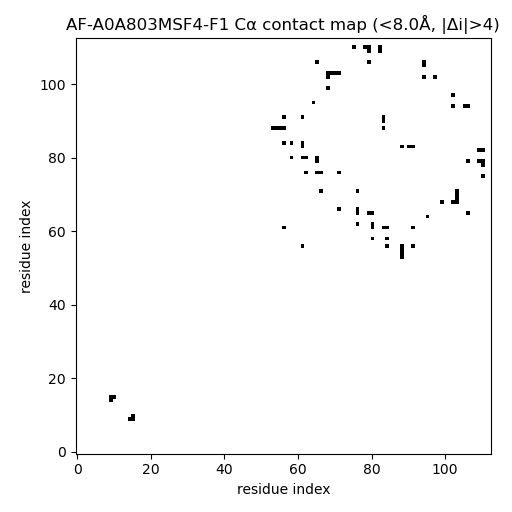 CA 1
ATOM 643 C C . LYS A 1 82 ? 12.786 1.686 -1.907 1.00 93.12 82 LYS A C 1
ATOM 645 O O . LYS A 1 82 ? 12.563 2.540 -1.049 1.00 93.12 82 LYS A O 1
ATOM 650 N N . ARG A 1 83 ? 12.164 1.676 -3.092 1.00 93.31 83 ARG A N 1
ATOM 651 C CA . ARG A 1 83 ? 11.157 2.669 -3.492 1.00 93.31 83 ARG A CA 1
ATOM 652 C C . ARG A 1 83 ? 9.890 2.582 -2.645 1.00 93.31 83 ARG A C 1
ATOM 654 O O . ARG A 1 83 ? 9.463 3.618 -2.150 1.00 93.31 83 ARG A O 1
ATOM 661 N N . PHE A 1 84 ? 9.330 1.394 -2.423 1.00 92.75 84 PHE A N 1
ATOM 662 C CA . PHE A 1 84 ? 8.118 1.224 -1.608 1.00 92.75 84 PHE A CA 1
ATOM 663 C C . PHE A 1 84 ? 8.364 1.452 -0.116 1.00 92.75 84 PHE A C 1
ATOM 665 O O . PHE A 1 84 ? 7.509 2.004 0.570 1.00 92.75 84 PHE A O 1
ATOM 672 N N . MET A 1 85 ? 9.550 1.113 0.402 1.00 90.69 85 MET A N 1
ATOM 673 C CA . MET A 1 85 ? 9.908 1.459 1.784 1.00 90.69 85 MET A CA 1
ATOM 674 C C . MET A 1 85 ? 9.903 2.978 2.014 1.00 90.69 85 MET A C 1
ATOM 676 O O . MET A 1 85 ? 9.503 3.446 3.082 1.00 90.69 85 MET A O 1
ATOM 680 N N . ASN A 1 86 ? 10.290 3.756 1.001 1.00 90.25 86 ASN A N 1
ATOM 681 C CA . ASN A 1 86 ? 10.307 5.218 1.057 1.00 90.25 86 ASN A CA 1
ATOM 682 C C . ASN A 1 86 ? 9.021 5.871 0.516 1.00 90.25 86 ASN A C 1
ATOM 684 O O . ASN A 1 86 ? 8.836 7.067 0.713 1.00 90.25 86 ASN A O 1
ATOM 688 N N . GLY A 1 87 ? 8.153 5.100 -0.139 1.00 86.25 87 GLY A N 1
ATOM 689 C CA . GLY A 1 87 ? 6.934 5.562 -0.801 1.00 86.25 87 GLY A CA 1
ATOM 690 C C . GLY A 1 87 ? 5.710 5.633 0.109 1.00 86.25 87 GLY A C 1
ATOM 691 O O . GLY A 1 87 ? 5.805 5.504 1.343 1.00 86.25 87 GLY A O 1
ATOM 692 N N . THR A 1 88 ? 4.557 5.849 -0.529 1.00 88.06 88 THR A N 1
ATOM 693 C CA . THR A 1 88 ? 3.248 5.869 0.136 1.00 88.06 88 THR A CA 1
ATOM 694 C C . THR A 1 88 ? 2.689 4.454 0.283 1.00 88.06 88 THR A C 1
ATOM 696 O O . THR A 1 88 ? 3.086 3.524 -0.420 1.00 88.06 88 THR A O 1
ATOM 699 N N . VAL A 1 89 ? 1.764 4.277 1.229 1.00 89.38 89 VAL A N 1
ATOM 700 C CA . VAL A 1 89 ? 1.066 2.994 1.409 1.00 89.38 89 VAL A CA 1
ATOM 701 C C . VAL A 1 89 ? 0.187 2.685 0.196 1.00 89.38 89 VAL A C 1
ATOM 703 O O . VAL A 1 89 ? 0.142 1.540 -0.245 1.00 89.38 89 VAL A O 1
ATOM 706 N N . ASP A 1 90 ? -0.422 3.714 -0.394 1.00 89.88 90 ASP A N 1
ATOM 707 C CA . ASP A 1 90 ? -1.308 3.582 -1.552 1.00 89.88 90 ASP A CA 1
ATOM 708 C C . ASP A 1 90 ? -0.582 3.018 -2.779 1.00 89.88 90 ASP A C 1
ATOM 710 O O . ASP A 1 90 ? -1.114 2.141 -3.453 1.00 89.88 90 ASP A O 1
ATOM 714 N N . GLU A 1 91 ? 0.662 3.443 -3.041 1.00 90.88 91 GLU A N 1
ATOM 715 C CA . GLU A 1 91 ? 1.468 2.910 -4.151 1.00 90.88 91 GLU A CA 1
ATOM 716 C C . GLU A 1 91 ? 1.655 1.385 -4.041 1.00 90.88 91 GLU A C 1
ATOM 718 O O . GLU A 1 91 ? 1.624 0.663 -5.044 1.00 90.88 91 GLU A O 1
ATOM 723 N N . PHE A 1 92 ? 1.852 0.884 -2.819 1.00 92.94 92 PHE A N 1
ATOM 724 C CA . PHE A 1 92 ? 2.012 -0.544 -2.560 1.00 92.94 92 PHE A CA 1
ATOM 725 C C . PHE A 1 92 ? 0.674 -1.297 -2.582 1.00 92.94 92 PHE A C 1
ATOM 727 O O . PHE A 1 92 ? 0.602 -2.419 -3.086 1.00 92.94 92 PHE A O 1
ATOM 734 N N . GLU A 1 93 ? -0.396 -0.686 -2.078 1.00 92.12 93 GLU A N 1
ATOM 735 C CA . GLU A 1 93 ? -1.738 -1.268 -2.141 1.00 92.12 93 GLU A CA 1
ATOM 736 C C . GLU A 1 93 ? -2.247 -1.385 -3.583 1.00 92.12 93 GLU A C 1
ATOM 738 O O . GLU A 1 93 ? -2.867 -2.390 -3.930 1.00 92.12 93 GLU A O 1
ATOM 743 N N . ILE A 1 94 ? -1.915 -0.439 -4.466 1.00 92.94 94 ILE A N 1
ATOM 744 C CA . ILE A 1 94 ? -2.198 -0.566 -5.903 1.00 92.94 94 ILE A CA 1
ATOM 745 C C . ILE A 1 94 ? -1.543 -1.839 -6.458 1.00 92.94 94 ILE A C 1
ATOM 747 O O . ILE A 1 94 ? -2.233 -2.666 -7.049 1.00 92.94 94 ILE A O 1
ATOM 751 N N . LEU A 1 95 ? -0.253 -2.074 -6.182 1.00 94.31 95 LEU A N 1
ATOM 752 C CA . LEU A 1 95 ? 0.452 -3.285 -6.635 1.00 94.31 95 LEU A CA 1
ATOM 753 C C . LEU A 1 95 ? -0.240 -4.584 -6.183 1.00 94.31 95 LEU A C 1
ATOM 755 O O . LEU A 1 95 ? -0.288 -5.559 -6.936 1.00 94.31 95 LEU A O 1
ATOM 759 N N . LYS A 1 96 ? -0.769 -4.618 -4.956 1.00 93.12 96 LYS A N 1
ATOM 760 C CA . LYS A 1 96 ? -1.467 -5.797 -4.417 1.00 93.12 96 LYS A CA 1
ATOM 761 C C . LYS A 1 96 ? -2.794 -6.070 -5.119 1.00 93.12 96 LYS A C 1
ATOM 763 O O . LYS A 1 96 ? -3.141 -7.236 -5.297 1.00 93.12 96 LYS A O 1
ATOM 768 N N . ASN A 1 97 ? -3.510 -5.015 -5.501 1.00 93.94 97 ASN A N 1
ATOM 769 C CA . ASN A 1 97 ? -4.848 -5.103 -6.084 1.00 93.94 97 ASN A CA 1
ATOM 770 C C . ASN A 1 97 ? -4.847 -5.190 -7.619 1.00 93.94 97 ASN A C 1
ATOM 772 O O . ASN A 1 97 ? -5.883 -5.497 -8.209 1.00 93.94 97 ASN A O 1
ATOM 776 N N . LEU A 1 98 ? -3.706 -4.947 -8.268 1.00 94.19 98 LEU A N 1
ATOM 777 C CA . LEU A 1 98 ? -3.583 -5.057 -9.718 1.00 94.19 98 LEU A CA 1
ATOM 778 C C . LEU A 1 98 ? -3.713 -6.511 -10.214 1.00 94.19 98 LEU A C 1
ATOM 780 O O . LEU A 1 98 ? -3.228 -7.443 -9.558 1.00 94.19 98 LEU A O 1
ATOM 784 N N . PRO A 1 99 ? -4.298 -6.720 -11.407 1.00 94.06 99 PRO A N 1
ATOM 785 C CA . PRO A 1 99 ? -4.232 -7.994 -12.113 1.00 94.06 99 PRO A CA 1
ATOM 786 C C . PRO A 1 99 ? -2.781 -8.411 -12.369 1.00 94.06 99 PRO A C 1
ATOM 788 O O . PRO A 1 99 ? -1.926 -7.574 -12.645 1.00 94.06 99 PRO A O 1
ATOM 791 N N . GLU A 1 100 ? -2.497 -9.716 -12.350 1.00 90.38 100 GLU A N 1
ATOM 792 C CA . GLU A 1 100 ? -1.124 -10.231 -12.491 1.00 90.38 100 GLU A CA 1
ATOM 793 C C . GLU A 1 100 ? -0.419 -9.747 -13.771 1.00 90.38 100 GLU A C 1
ATOM 795 O O . GLU A 1 100 ? 0.777 -9.472 -13.747 1.00 90.38 100 GLU A O 1
ATOM 800 N N . GLY A 1 101 ? -1.169 -9.578 -14.866 1.00 90.25 101 GLY A N 1
ATOM 801 C CA . GLY A 1 101 ? -0.642 -9.067 -16.134 1.00 90.25 101 GLY A CA 1
ATOM 802 C C . GLY A 1 101 ? -0.181 -7.606 -16.091 1.00 90.25 101 GLY A C 1
ATOM 803 O O . GLY A 1 101 ? 0.666 -7.232 -16.889 1.00 90.25 101 GLY A O 1
ATOM 804 N N . GLU A 1 102 ? -0.686 -6.806 -15.151 1.00 94.25 102 GLU A N 1
ATOM 805 C CA . GLU A 1 102 ? -0.404 -5.365 -15.040 1.00 94.25 102 GLU A CA 1
ATOM 806 C C . GLU A 1 102 ? 0.620 -5.049 -13.938 1.00 94.25 102 GLU A C 1
ATOM 808 O O . GLU A 1 102 ? 1.184 -3.954 -13.884 1.00 94.25 102 GLU A O 1
ATOM 813 N N . LYS A 1 103 ? 0.910 -6.012 -13.050 1.00 94.38 103 LYS A N 1
ATOM 814 C CA . LYS A 1 103 ? 1.855 -5.818 -11.939 1.00 94.38 103 LYS A CA 1
ATOM 815 C C . LYS A 1 103 ? 3.264 -5.503 -12.418 1.00 94.38 103 LYS A C 1
ATOM 817 O O . LYS A 1 103 ? 3.945 -4.693 -11.796 1.00 94.38 103 LYS A O 1
ATOM 822 N N . LEU A 1 104 ? 3.712 -6.138 -13.501 1.00 94.19 104 LEU A N 1
ATOM 823 C CA . LEU A 1 104 ? 5.043 -5.887 -14.049 1.00 94.19 104 LEU A CA 1
ATOM 824 C C . LEU A 1 104 ? 5.173 -4.434 -14.517 1.00 94.19 104 LEU A C 1
ATOM 826 O O . LEU A 1 104 ? 6.129 -3.765 -14.132 1.00 94.19 104 LEU A O 1
ATOM 830 N N . ASP A 1 105 ? 4.196 -3.939 -15.277 1.00 93.88 105 ASP A N 1
ATOM 831 C CA . ASP A 1 105 ? 4.196 -2.567 -15.790 1.00 93.88 105 ASP A CA 1
ATOM 832 C C . ASP A 1 105 ? 4.172 -1.544 -14.654 1.00 93.88 105 ASP A C 1
ATOM 834 O O . ASP A 1 105 ? 4.965 -0.602 -14.656 1.00 93.88 105 ASP A O 1
ATOM 838 N N . TRP A 1 106 ? 3.349 -1.775 -13.627 1.00 94.00 106 TRP A N 1
ATOM 839 C CA . TRP A 1 106 ? 3.334 -0.938 -12.426 1.00 94.00 106 TRP A CA 1
ATOM 840 C C . TRP A 1 106 ? 4.694 -0.899 -11.729 1.00 94.00 106 TRP A C 1
ATOM 842 O O . TRP A 1 106 ? 5.212 0.168 -11.405 1.00 94.00 106 TRP A O 1
ATOM 852 N N . VAL A 1 107 ? 5.316 -2.062 -11.532 1.00 93.31 107 VAL A N 1
ATOM 853 C CA . VAL A 1 107 ? 6.620 -2.128 -10.875 1.00 93.31 107 VAL A CA 1
ATOM 854 C C . VAL A 1 107 ? 7.709 -1.441 -11.705 1.00 93.31 107 VAL A C 1
ATOM 856 O O . VAL A 1 107 ? 8.584 -0.787 -11.132 1.00 93.31 107 VAL A O 1
ATOM 859 N N . LEU A 1 108 ? 7.661 -1.563 -13.034 1.00 92.44 108 LEU A N 1
ATOM 860 C CA . LEU A 1 108 ? 8.578 -0.873 -13.941 1.00 92.44 108 LEU A CA 1
ATOM 861 C C . LEU A 1 108 ? 8.375 0.646 -13.915 1.00 92.44 108 LEU A C 1
ATOM 863 O O . LEU A 1 108 ? 9.369 1.370 -13.910 1.00 92.44 108 LEU A O 1
ATOM 867 N N . LEU A 1 109 ? 7.131 1.128 -13.846 1.00 91.31 109 LEU A N 1
ATOM 868 C CA . LEU A 1 109 ? 6.828 2.550 -13.658 1.00 91.31 109 LEU A CA 1
ATOM 869 C C . LEU A 1 109 ? 7.472 3.071 -12.364 1.00 91.31 109 LEU A C 1
ATOM 871 O O . LEU A 1 109 ? 8.245 4.024 -12.403 1.00 91.31 109 LEU A O 1
ATOM 875 N N . CYS A 1 110 ? 7.288 2.367 -11.242 1.00 89.38 110 CYS A N 1
ATOM 876 C CA . CYS A 1 110 ? 7.803 2.802 -9.940 1.00 89.38 110 CYS A CA 1
ATOM 877 C C . CYS A 1 110 ? 9.336 2.933 -9.843 1.00 89.38 110 CYS A C 1
ATOM 879 O O . CYS A 1 110 ? 9.823 3.598 -8.930 1.00 89.38 110 CYS A O 1
ATOM 881 N N . ILE A 1 111 ? 10.115 2.258 -10.696 1.00 87.38 111 ILE A N 1
ATOM 882 C CA . ILE A 1 111 ? 11.593 2.317 -10.660 1.00 87.38 111 ILE A CA 1
ATOM 883 C C . ILE A 1 111 ? 12.220 3.212 -11.723 1.00 87.38 111 ILE A C 1
ATOM 885 O O . ILE A 1 111 ? 13.440 3.400 -11.684 1.00 87.38 111 ILE A O 1
ATOM 889 N N . ASN A 1 112 ? 11.423 3.667 -12.687 1.00 81.31 112 ASN A N 1
ATOM 890 C CA . ASN A 1 112 ? 11.872 4.523 -13.779 1.00 81.31 112 ASN A CA 1
ATOM 891 C C . ASN A 1 112 ? 11.463 5.994 -13.584 1.00 81.31 112 ASN A C 1
ATOM 893 O O . ASN A 1 112 ? 12.042 6.841 -14.262 1.00 81.31 112 ASN A O 1
ATOM 897 N N . ASP A 1 113 ? 10.529 6.276 -12.667 1.00 63.72 113 ASP A N 1
ATOM 898 C CA . ASP A 1 113 ? 10.281 7.609 -12.089 1.00 63.72 113 ASP A CA 1
ATOM 899 C C . ASP A 1 113 ? 11.404 8.045 -11.129 1.00 63.72 113 ASP A C 1
ATOM 901 O O . ASP A 1 113 ? 11.814 9.228 -11.194 1.00 63.72 113 ASP A O 1
#

Radius of gyration: 36.54 Å; Cα contacts (8 Å, |Δi|>4): 46; chains: 1; bounding box: 42×52×101 Å

Sequence (113 aa):
MMRLLLQWTLKLKGLVPPRILPDDQTRGSRDHLADAVSCFAESFKEYVSRAQGPPKPSSQEIYKVVSSVLGISRHQVLKVLKRFMNGTVDEFEILKNLPEGEKLDWVLLCIND

pLDDT: mean 80.51, std 16.13, range [44.0, 95.25]

Secondary structure (DSSP, 8-state):
-HHHHHHHHHHHTT-S--------SSSHHHHHHHHHHHHHHHHHHHHHHHHS-SPPPPHHHHHHHHHHSTT--HHHHHHHHHHHHHS-HHHHHHHHHS-HHHHHHHHHHHHH-

Foldseek 3Di:
DVVVVVVVVCVVVCVDDDDDDPPPPPPVVVVVVVVVVVVVVVVVVVVVVVVPPDDQDDLVRLLVLLVPQPPDDPVLSVLLSVLSVVDDSVLSVCLVPDDSVCNVVSSVVSNVD

Solvent-accessible surface area (backbone atoms only — not comparable to full-atom values): 6939 Å² total; per-residue (Å²): 119,71,70,60,57,56,55,51,54,42,61,74,67,66,76,61,80,78,82,80,72,82,82,84,72,72,64,67,61,54,52,56,51,50,50,53,51,48,56,47,51,52,52,48,51,53,51,51,59,68,65,53,62,82,76,73,77,49,72,68,57,47,44,57,58,54,67,66,43,72,94,65,51,76,69,52,43,54,51,44,42,56,42,53,75,73,49,55,59,64,66,54,51,49,56,70,72,44,57,79,88,51,36,46,58,53,52,52,49,69,68,73,112